Protein AF-A0A419KPL0-F1 (afdb_monomer_lite)

pLDDT: mean 74.18, std 14.16, range [38.75, 90.88]

Foldseek 3Di:
DPPPPQQAAPQDRVDGCQQAPNPPRHGDDLVSSLVVQLVCCCVVVVDDSVVSNVVSVVCSCVDPVNPDPD

Structure (mmCIF, N/CA/C/O backbone):
data_AF-A0A419KPL0-F1
#
_entry.id   AF-A0A419KPL0-F1
#
loop_
_atom_site.group_PDB
_atom_site.id
_atom_site.type_symbol
_atom_site.label_atom_id
_atom_site.label_alt_id
_atom_site.label_comp_id
_atom_site.label_asym_id
_atom_site.label_entity_id
_atom_site.label_seq_id
_atom_site.pdbx_PDB_ins_code
_atom_site.Cartn_x
_atom_site.Cartn_y
_atom_site.Cartn_z
_atom_site.occupancy
_atom_site.B_iso_or_equiv
_atom_site.auth_seq_id
_atom_site.auth_comp_id
_atom_site.auth_asym_id
_atom_site.auth_atom_id
_atom_site.pdbx_PDB_model_num
ATOM 1 N N . MET A 1 1 ? 5.296 -17.001 4.445 1.00 39.84 1 MET A N 1
ATOM 2 C CA . MET A 1 1 ? 4.027 -17.110 3.696 1.00 39.84 1 MET A CA 1
ATOM 3 C C . MET A 1 1 ? 4.402 -17.072 2.226 1.00 39.84 1 MET A C 1
ATOM 5 O O . MET A 1 1 ? 5.184 -16.187 1.892 1.00 39.84 1 MET A O 1
ATOM 9 N N . PRO A 1 2 ? 3.986 -18.035 1.389 1.00 39.25 2 PRO A N 1
ATOM 10 C CA . PRO A 1 2 ? 4.250 -17.943 -0.038 1.00 39.25 2 PRO A CA 1
ATOM 11 C C . PRO A 1 2 ? 3.451 -16.748 -0.557 1.00 39.25 2 PRO A C 1
ATOM 13 O O . PRO A 1 2 ? 2.234 -16.715 -0.414 1.00 39.25 2 PRO A O 1
ATOM 16 N N . LEU A 1 3 ? 4.142 -15.721 -1.046 1.00 47.66 3 LEU A N 1
ATOM 17 C CA . LEU A 1 3 ? 3.495 -14.661 -1.807 1.00 47.66 3 LEU A CA 1
ATOM 18 C C . LEU A 1 3 ? 3.067 -15.322 -3.113 1.00 47.66 3 LEU A C 1
ATOM 20 O O . LEU A 1 3 ? 3.929 -15.667 -3.918 1.00 47.66 3 LEU A O 1
ATOM 24 N N . ASP A 1 4 ? 1.769 -15.579 -3.280 1.00 52.12 4 ASP A N 1
ATOM 25 C CA . ASP A 1 4 ? 1.216 -16.026 -4.554 1.00 52.12 4 ASP A CA 1
ATOM 26 C C . ASP A 1 4 ? 1.796 -15.161 -5.677 1.00 52.12 4 ASP A C 1
ATOM 28 O O . ASP A 1 4 ? 1.837 -13.933 -5.553 1.00 52.12 4 ASP A O 1
ATOM 32 N N . GLU A 1 5 ? 2.197 -15.788 -6.782 1.00 53.09 5 GLU A N 1
ATOM 33 C CA . GLU A 1 5 ? 2.744 -15.149 -7.994 1.00 53.09 5 GLU A CA 1
ATOM 34 C C . GLU A 1 5 ? 1.836 -14.017 -8.530 1.00 53.09 5 GLU A C 1
ATOM 36 O O . GLU A 1 5 ? 2.261 -13.144 -9.275 1.00 53.09 5 GLU A 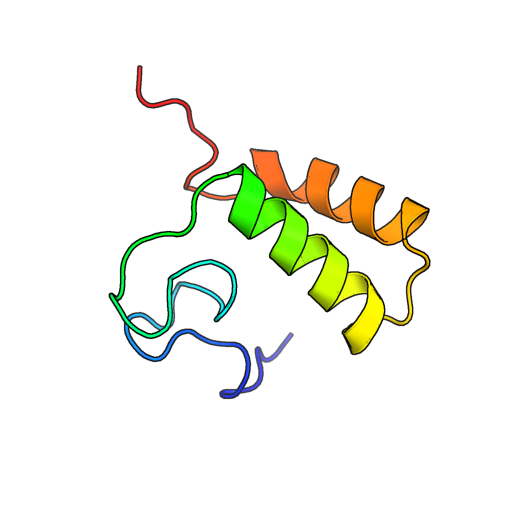O 1
ATOM 41 N N . LYS A 1 6 ? 0.567 -13.995 -8.095 1.00 61.28 6 LYS A N 1
ATOM 42 C CA . LYS A 1 6 ? -0.437 -12.962 -8.388 1.00 61.28 6 LYS A CA 1
ATOM 43 C C . LYS A 1 6 ? -0.303 -11.677 -7.563 1.00 61.28 6 LYS A C 1
ATOM 45 O O . LYS A 1 6 ? -0.981 -10.701 -7.865 1.00 61.28 6 LYS A O 1
ATOM 50 N N . THR A 1 7 ? 0.501 -11.676 -6.504 1.00 67.44 7 THR A N 1
ATOM 51 C CA . THR A 1 7 ? 0.657 -10.546 -5.567 1.00 67.44 7 THR A CA 1
ATOM 52 C C . THR A 1 7 ? 2.027 -9.881 -5.652 1.00 67.44 7 THR A C 1
ATOM 54 O O . THR A 1 7 ? 2.246 -8.832 -5.042 1.00 67.44 7 THR A O 1
ATOM 57 N N . THR A 1 8 ? 2.938 -10.455 -6.436 1.00 71.19 8 THR A N 1
ATOM 58 C CA . THR A 1 8 ? 4.273 -9.928 -6.720 1.00 71.19 8 THR A CA 1
ATOM 59 C C . THR A 1 8 ? 4.251 -9.046 -7.965 1.00 71.19 8 THR A C 1
ATOM 61 O O . THR A 1 8 ? 3.507 -9.296 -8.909 1.00 71.19 8 THR A O 1
ATOM 64 N N . SER A 1 9 ? 5.042 -7.976 -7.958 1.00 77.25 9 SER A N 1
ATOM 65 C CA . SER A 1 9 ? 5.142 -7.060 -9.091 1.00 77.25 9 SER A CA 1
ATOM 66 C C . SER A 1 9 ? 5.721 -7.765 -10.318 1.00 77.25 9 SER A C 1
ATOM 68 O O . SER A 1 9 ? 6.688 -8.521 -10.212 1.00 77.25 9 SER A O 1
ATOM 70 N N . LYS A 1 10 ? 5.182 -7.449 -11.501 1.00 79.75 10 LYS A N 1
ATOM 71 C CA . LYS A 1 10 ? 5.668 -7.956 -12.792 1.00 79.75 10 LYS A CA 1
ATOM 72 C C . LYS A 1 10 ? 7.060 -7.434 -13.166 1.00 79.75 10 LYS A C 1
ATOM 74 O O . LYS A 1 10 ? 7.708 -8.001 -14.038 1.00 79.75 10 LYS A O 1
ATOM 79 N N . PHE A 1 11 ? 7.485 -6.325 -12.557 1.00 81.00 11 PHE A N 1
ATOM 80 C CA . PHE A 1 11 ? 8.768 -5.682 -12.845 1.00 81.00 11 PHE A CA 1
ATOM 81 C C . PHE A 1 11 ? 9.877 -6.136 -11.896 1.00 81.00 11 PHE A C 1
ATOM 83 O O . PHE A 1 11 ? 11.016 -6.303 -12.322 1.00 81.00 11 PHE A O 1
ATOM 90 N N . ASP A 1 12 ? 9.563 -6.323 -10.614 1.00 75.25 12 ASP A N 1
ATOM 91 C CA . ASP A 1 12 ? 10.545 -6.696 -9.601 1.00 75.25 12 ASP A CA 1
ATOM 92 C C . ASP A 1 12 ? 9.877 -7.520 -8.495 1.00 75.25 12 ASP A C 1
ATOM 94 O O . ASP A 1 12 ? 9.066 -7.018 -7.715 1.00 75.25 12 ASP A O 1
ATOM 98 N N . GLY A 1 13 ? 10.259 -8.796 -8.402 1.00 73.12 13 GLY A N 1
ATOM 99 C CA . GLY A 1 13 ? 9.705 -9.744 -7.432 1.00 73.12 13 GLY A CA 1
ATOM 100 C C . GLY A 1 13 ? 9.987 -9.400 -5.963 1.00 73.12 13 GLY A C 1
ATOM 101 O O . GLY A 1 13 ? 9.467 -10.068 -5.072 1.00 73.12 13 GLY A O 1
ATOM 102 N N . ARG A 1 14 ? 10.790 -8.366 -5.677 1.00 75.12 14 ARG A N 1
ATOM 103 C CA . ARG A 1 14 ? 10.973 -7.831 -4.317 1.00 75.12 14 ARG A CA 1
ATOM 104 C C . ARG A 1 14 ? 9.800 -6.967 -3.866 1.00 75.12 14 ARG A C 1
ATOM 106 O O . ARG A 1 14 ? 9.638 -6.755 -2.664 1.00 75.12 14 ARG A O 1
ATOM 113 N N . TYR A 1 15 ? 9.008 -6.454 -4.803 1.00 75.25 15 TYR A N 1
ATOM 114 C CA . TYR A 1 15 ? 7.877 -5.581 -4.524 1.00 75.25 15 TYR A CA 1
ATOM 115 C C . TYR A 1 15 ? 6.559 -6.311 -4.756 1.00 75.25 15 TYR A C 1
ATOM 117 O O . TYR A 1 15 ? 6.417 -7.135 -5.656 1.00 75.25 15 TYR A O 1
ATOM 125 N N . CYS A 1 16 ? 5.568 -5.986 -3.933 1.00 77.19 16 CYS A N 1
ATOM 126 C CA . CYS A 1 16 ? 4.198 -6.411 -4.161 1.00 77.19 16 CYS A CA 1
ATOM 127 C C . CYS A 1 16 ? 3.558 -5.615 -5.314 1.00 77.19 16 CYS A C 1
ATOM 129 O O . CYS A 1 16 ? 4.006 -4.508 -5.619 1.00 77.19 16 CYS A O 1
ATOM 131 N N . ILE A 1 17 ? 2.466 -6.113 -5.903 1.00 79.12 17 ILE A N 1
ATOM 132 C CA . ILE A 1 17 ? 1.706 -5.400 -6.954 1.00 79.12 17 ILE A CA 1
ATOM 133 C C . ILE A 1 17 ? 1.195 -4.016 -6.519 1.00 79.12 17 ILE A C 1
ATOM 135 O O . ILE A 1 17 ? 0.911 -3.174 -7.361 1.00 79.12 17 ILE A O 1
ATOM 139 N N . HIS A 1 18 ? 1.083 -3.776 -5.210 1.00 74.56 18 HIS A N 1
ATOM 140 C CA . HIS A 1 18 ? 0.677 -2.490 -4.630 1.00 74.56 18 HIS A CA 1
ATOM 141 C C . HIS A 1 18 ? 1.865 -1.576 -4.293 1.00 74.56 18 HIS A C 1
ATOM 143 O O . HIS A 1 18 ? 1.691 -0.400 -3.993 1.00 74.56 18 HIS A O 1
ATOM 149 N N . CYS A 1 19 ? 3.074 -2.132 -4.292 1.00 76.56 19 CYS A N 1
ATOM 150 C CA . CYS A 1 19 ? 4.306 -1.469 -3.888 1.00 76.56 19 CYS A CA 1
ATOM 151 C C . CYS A 1 19 ? 5.009 -0.809 -5.088 1.00 76.56 19 CYS A C 1
ATOM 153 O O . CYS A 1 19 ? 5.830 0.092 -4.919 1.00 76.56 19 CYS A O 1
ATOM 155 N N . GL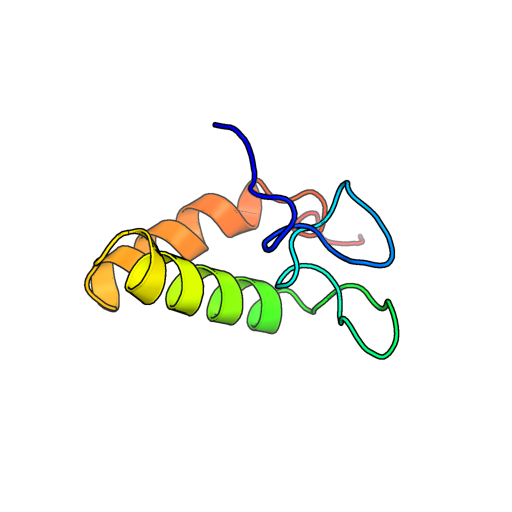N A 1 20 ? 4.692 -1.271 -6.296 1.00 79.75 20 GLN A N 1
ATOM 156 C CA . GLN A 1 20 ? 5.238 -0.795 -7.556 1.00 79.75 20 GLN A CA 1
ATOM 157 C C . GLN A 1 20 ? 4.108 -0.732 -8.580 1.00 79.75 20 GLN A C 1
ATOM 159 O O . GLN A 1 20 ? 3.319 -1.673 -8.685 1.00 79.75 20 GLN A O 1
ATOM 164 N N . ASP A 1 21 ? 4.029 0.361 -9.328 1.00 79.31 21 ASP A N 1
ATOM 165 C CA . ASP A 1 21 ? 3.043 0.527 -10.380 1.00 79.31 21 ASP A CA 1
ATOM 166 C C . ASP A 1 21 ? 3.245 -0.540 -11.461 1.00 79.31 21 ASP A C 1
ATOM 168 O O . ASP A 1 21 ? 4.335 -0.731 -12.005 1.00 79.31 21 ASP A O 1
ATOM 172 N N . GLN A 1 22 ? 2.176 -1.273 -11.761 1.00 80.31 22 GLN A N 1
ATOM 173 C CA . GLN A 1 22 ? 2.218 -2.391 -12.699 1.00 80.31 22 GLN A CA 1
ATOM 174 C C . GLN A 1 22 ? 2.123 -1.940 -14.161 1.00 80.31 22 GLN A C 1
ATOM 176 O O . GLN A 1 22 ? 2.073 -2.793 -15.042 1.00 80.31 22 GLN A O 1
ATOM 181 N N . GLN A 1 23 ? 2.098 -0.644 -14.466 1.00 79.44 23 GLN A N 1
ATOM 182 C CA . GLN A 1 23 ? 2.109 -0.106 -15.828 1.00 79.44 23 GLN A CA 1
ATOM 183 C C . GLN A 1 23 ? 3.425 0.618 -16.130 1.00 79.44 23 GLN A C 1
ATOM 185 O O . GLN A 1 23 ? 4.048 0.306 -17.143 1.00 79.44 23 GLN A O 1
ATOM 190 N N . SER A 1 24 ? 3.875 1.511 -15.246 1.00 80.56 24 SER A N 1
ATOM 191 C CA . SER A 1 24 ? 5.108 2.291 -15.385 1.00 80.56 24 SER A CA 1
ATOM 192 C C . SER A 1 24 ? 6.334 1.630 -14.751 1.00 80.56 24 SER A C 1
ATOM 194 O O . SER A 1 24 ? 7.457 1.911 -15.162 1.00 80.56 24 SER A O 1
ATOM 196 N N . GLY A 1 25 ? 6.146 0.739 -13.772 1.00 74.69 25 GLY A N 1
ATOM 197 C CA .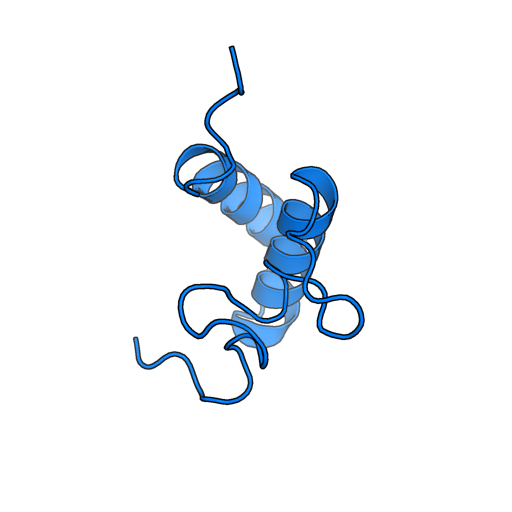 GLY A 1 25 ? 7.246 0.147 -13.006 1.00 74.69 25 GLY A CA 1
ATOM 198 C C . GLY A 1 25 ? 7.831 1.083 -11.948 1.00 74.69 25 GLY A C 1
ATOM 199 O O . GLY A 1 25 ? 8.843 0.750 -11.327 1.00 74.69 25 GLY A O 1
ATOM 200 N N . GLU A 1 26 ? 7.212 2.238 -11.710 1.00 79.44 26 GLU A N 1
ATOM 201 C CA . GLU A 1 26 ? 7.644 3.177 -10.678 1.00 79.44 26 GLU A CA 1
ATOM 202 C C . GLU A 1 26 ? 7.225 2.707 -9.285 1.00 79.44 26 GLU A C 1
ATOM 204 O O . GLU A 1 26 ? 6.194 2.061 -9.105 1.00 79.44 26 GLU A O 1
ATOM 209 N N . LEU A 1 27 ? 8.031 3.019 -8.269 1.00 76.31 27 LEU A N 1
ATOM 210 C CA . LEU A 1 27 ? 7.661 2.715 -6.890 1.00 76.31 27 LEU A CA 1
ATOM 211 C C . LEU A 1 27 ? 6.487 3.591 -6.464 1.00 76.31 27 LEU A C 1
ATOM 213 O O . LEU A 1 27 ? 6.525 4.811 -6.621 1.00 76.31 27 LEU A O 1
ATOM 217 N N . ALA A 1 28 ? 5.463 2.958 -5.898 1.00 76.88 28 ALA A N 1
ATOM 218 C CA . ALA A 1 28 ? 4.291 3.667 -5.418 1.00 76.88 28 ALA A CA 1
ATOM 219 C C . ALA A 1 28 ? 4.670 4.602 -4.256 1.00 76.88 28 ALA A C 1
ATOM 221 O O . ALA A 1 28 ? 5.520 4.286 -3.414 1.00 76.88 28 ALA A O 1
ATOM 222 N N . SER A 1 29 ? 4.024 5.767 -4.203 1.00 79.12 29 SER A N 1
ATOM 223 C CA . SER A 1 29 ? 4.236 6.725 -3.116 1.00 79.12 29 SER A CA 1
ATOM 224 C C . SER A 1 29 ? 3.769 6.150 -1.779 1.00 79.12 29 SER A C 1
ATOM 226 O O . SER A 1 29 ? 2.913 5.269 -1.729 1.00 79.12 29 SER A O 1
ATOM 228 N N . LYS A 1 30 ? 4.288 6.684 -0.667 1.00 77.19 30 LYS A N 1
ATOM 229 C CA . LYS A 1 30 ? 3.957 6.223 0.693 1.00 77.19 30 LYS A CA 1
ATOM 230 C C . LYS A 1 30 ? 2.439 6.121 0.935 1.00 77.19 30 LYS A C 1
ATOM 232 O O . LYS A 1 30 ? 1.982 5.163 1.549 1.00 77.19 30 LYS A O 1
ATOM 237 N N . GLU A 1 31 ? 1.671 7.076 0.418 1.00 80.19 31 GLU A N 1
ATOM 238 C CA . GLU A 1 31 ? 0.205 7.093 0.500 1.00 80.19 31 GLU A CA 1
ATOM 239 C C . GLU A 1 31 ? -0.448 5.993 -0.349 1.00 80.19 31 GLU A C 1
ATOM 241 O O . GLU A 1 31 ? -1.289 5.257 0.159 1.00 80.19 31 GLU A O 1
ATOM 246 N N . GLN A 1 32 ? 0.002 5.791 -1.590 1.00 78.56 32 GLN A N 1
ATOM 247 C CA . GLN A 1 32 ? -0.502 4.724 -2.465 1.00 78.56 32 GLN A CA 1
ATOM 248 C C . GLN A 1 32 ? -0.205 3.330 -1.903 1.00 78.56 32 GLN A C 1
ATOM 250 O O . GLN A 1 32 ? -1.065 2.450 -1.927 1.00 78.56 32 GLN A O 1
ATOM 255 N N . VAL A 1 33 ? 0.991 3.128 -1.342 1.00 79.81 33 VAL A N 1
ATOM 256 C CA . VAL A 1 33 ? 1.350 1.864 -0.684 1.00 79.81 33 VAL A CA 1
ATOM 257 C C . VAL A 1 33 ? 0.482 1.634 0.553 1.00 79.81 33 VAL A C 1
ATOM 259 O O . VAL A 1 33 ? 0.057 0.502 0.798 1.00 79.81 33 VAL A O 1
ATOM 262 N N . ARG A 1 34 ? 0.169 2.692 1.316 1.00 84.38 34 ARG A N 1
ATOM 263 C CA . ARG A 1 34 ? -0.744 2.615 2.464 1.00 84.38 34 ARG A CA 1
ATOM 264 C C . ARG A 1 34 ? -2.147 2.202 2.018 1.00 84.38 34 ARG A C 1
ATOM 266 O O . ARG A 1 34 ? -2.690 1.252 2.573 1.00 84.38 34 ARG A O 1
ATOM 273 N N . GLU A 1 35 ? -2.712 2.852 1.004 1.00 84.62 35 GLU A N 1
ATOM 274 C CA . GLU A 1 35 ? -4.039 2.509 0.473 1.00 84.62 35 GLU A CA 1
ATOM 275 C C . GLU A 1 35 ? -4.096 1.091 -0.102 1.00 84.62 35 GLU A C 1
ATOM 277 O O . GLU A 1 35 ? -5.025 0.338 0.200 1.00 84.62 35 GLU A O 1
ATOM 282 N N . GLY A 1 36 ? -3.074 0.684 -0.857 1.00 82.12 36 GLY A N 1
ATOM 283 C CA . GLY A 1 36 ? -2.954 -0.680 -1.366 1.00 82.12 36 GLY A CA 1
ATOM 284 C C . GLY A 1 36 ? -2.860 -1.714 -0.243 1.00 82.12 36 GLY A C 1
ATOM 285 O O . GLY A 1 36 ? -3.510 -2.755 -0.309 1.00 82.12 36 GLY A O 1
ATOM 286 N N . SER A 1 37 ? -2.136 -1.399 0.834 1.00 82.56 37 SER A N 1
ATOM 287 C CA . SER A 1 37 ? -2.041 -2.258 2.023 1.00 82.56 37 SER A CA 1
ATOM 288 C C . SER A 1 37 ? -3.383 -2.387 2.750 1.00 82.56 37 SER A C 1
ATOM 290 O O . SER A 1 37 ? -3.739 -3.484 3.180 1.00 82.56 37 SER A O 1
ATOM 292 N N . ILE A 1 38 ? -4.153 -1.297 2.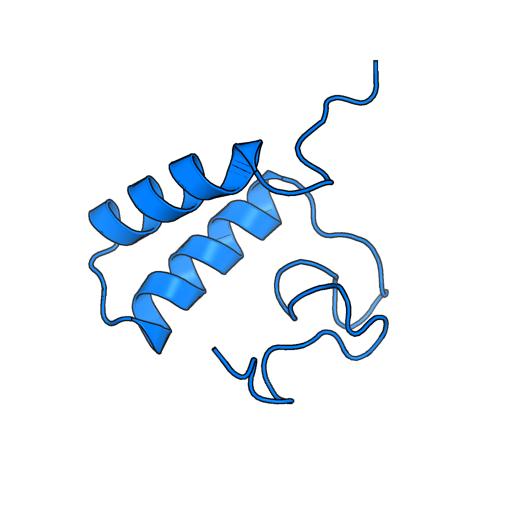852 1.00 87.06 38 ILE A N 1
ATOM 293 C CA . ILE A 1 38 ? -5.502 -1.310 3.440 1.00 87.06 38 ILE A CA 1
ATOM 294 C C . ILE A 1 38 ? -6.429 -2.182 2.593 1.00 87.06 38 ILE A C 1
ATOM 296 O O . ILE A 1 38 ? -7.088 -3.077 3.120 1.00 87.06 38 ILE A O 1
ATOM 300 N N . SER A 1 39 ? -6.449 -1.956 1.278 1.00 84.81 39 SER A N 1
ATOM 301 C CA . SER A 1 39 ? -7.291 -2.712 0.349 1.00 84.81 39 SER A CA 1
ATOM 302 C C . SER A 1 39 ? -6.953 -4.205 0.378 1.00 84.81 39 SER A C 1
ATOM 304 O O . SER A 1 39 ? -7.848 -5.037 0.530 1.00 84.81 39 SER A O 1
ATOM 306 N N . ALA A 1 40 ? -5.661 -4.546 0.372 1.00 82.62 40 ALA A N 1
ATOM 307 C CA . ALA A 1 40 ? -5.199 -5.922 0.484 1.00 82.62 40 ALA A CA 1
ATOM 308 C C . ALA A 1 40 ? -5.584 -6.559 1.829 1.00 82.62 40 ALA A C 1
ATOM 310 O O . ALA A 1 40 ? -6.046 -7.698 1.862 1.00 82.62 40 ALA A O 1
ATOM 311 N N . ALA A 1 41 ? -5.457 -5.842 2.948 1.00 84.94 41 ALA A N 1
ATOM 312 C CA . ALA A 1 41 ? -5.875 -6.356 4.251 1.00 84.94 41 ALA A CA 1
ATOM 313 C C . ALA A 1 41 ? -7.397 -6.570 4.338 1.00 84.94 41 ALA A C 1
ATOM 315 O O . ALA A 1 41 ? -7.847 -7.542 4.946 1.00 84.94 41 ALA A O 1
ATOM 316 N N . MET A 1 42 ? -8.196 -5.722 3.691 1.00 85.75 42 MET A N 1
ATOM 317 C CA . MET A 1 42 ? -9.643 -5.925 3.610 1.00 85.75 42 MET A CA 1
ATOM 318 C C . MET A 1 42 ? -10.004 -7.122 2.719 1.00 85.75 42 MET A C 1
ATOM 320 O O . MET A 1 42 ? -10.806 -7.958 3.124 1.00 85.75 42 MET A O 1
ATOM 324 N N . GLN A 1 43 ? -9.399 -7.241 1.532 1.00 82.12 43 GLN A N 1
ATOM 325 C CA . GLN A 1 43 ? -9.740 -8.285 0.557 1.00 82.12 43 GLN A CA 1
ATOM 326 C C . GLN A 1 43 ? -9.161 -9.663 0.897 1.00 82.12 43 GLN A C 1
ATOM 328 O O . GLN A 1 43 ? -9.873 -10.658 0.804 1.00 82.12 43 GLN A O 1
ATOM 333 N N . PHE A 1 44 ? -7.886 -9.742 1.287 1.00 78.62 44 PHE A N 1
ATOM 334 C CA . PHE A 1 44 ? -7.197 -11.018 1.520 1.00 78.62 44 PHE A CA 1
ATOM 335 C C . PHE A 1 44 ? -7.280 -11.494 2.967 1.00 78.62 44 PHE A C 1
ATOM 337 O O . PHE A 1 44 ? -7.290 -12.697 3.212 1.00 78.62 44 PHE A O 1
ATOM 344 N N . MET A 1 45 ? -7.331 -10.573 3.934 1.00 80.25 45 MET A N 1
ATOM 345 C CA . MET A 1 45 ? -7.417 -10.928 5.356 1.00 80.25 45 MET A CA 1
ATOM 346 C C . MET A 1 45 ? -8.824 -10.747 5.940 1.00 80.25 45 MET A C 1
ATOM 348 O O . MET A 1 45 ? -9.012 -11.017 7.124 1.00 80.25 45 MET A O 1
ATOM 352 N N . GLY A 1 46 ? -9.802 -10.288 5.146 1.00 84.69 46 GLY A N 1
ATOM 353 C CA . GLY A 1 46 ? -11.184 -10.085 5.597 1.00 84.69 46 GLY A CA 1
ATOM 354 C C . GLY A 1 46 ? -11.319 -9.046 6.711 1.00 84.69 46 GLY A C 1
ATOM 355 O O . GLY A 1 46 ? -12.276 -9.092 7.483 1.00 84.69 46 GLY A O 1
ATOM 356 N N . LYS A 1 47 ? -10.336 -8.149 6.850 1.00 85.88 47 LYS A N 1
ATOM 357 C CA . LYS A 1 47 ? -10.290 -7.202 7.963 1.00 85.88 47 LYS A CA 1
ATOM 358 C C . LYS A 1 47 ? -11.207 -6.022 7.730 1.00 85.88 47 LYS A C 1
ATOM 360 O O . LYS A 1 47 ? -11.458 -5.605 6.600 1.00 85.88 47 LYS A O 1
ATOM 365 N N . THR A 1 48 ? -11.671 -5.442 8.828 1.00 90.88 48 THR A N 1
ATOM 366 C CA . THR A 1 48 ? -12.389 -4.172 8.766 1.00 90.88 48 THR A CA 1
ATOM 367 C C . THR A 1 48 ? -11.446 -3.050 8.337 1.00 90.88 48 THR A C 1
ATOM 369 O O . THR A 1 48 ? -10.234 -3.129 8.541 1.00 90.88 48 THR A O 1
ATOM 372 N N . ARG A 1 49 ? -11.997 -1.973 7.763 1.00 86.19 49 ARG A N 1
ATOM 373 C CA . ARG A 1 49 ? -11.204 -0.810 7.333 1.00 86.19 49 ARG A CA 1
ATOM 374 C C . ARG A 1 49 ? -10.312 -0.270 8.457 1.00 86.19 49 ARG A C 1
ATOM 376 O O . ARG A 1 49 ? -9.144 -0.007 8.215 1.00 86.19 49 ARG A O 1
ATOM 383 N N . VAL A 1 50 ? -10.834 -0.191 9.681 1.00 89.38 50 VAL A N 1
ATOM 384 C CA . VAL A 1 50 ? -10.100 0.306 10.858 1.00 89.38 50 VAL A CA 1
ATOM 385 C C . VAL A 1 50 ? -8.902 -0.585 11.196 1.00 89.38 50 VAL A C 1
ATOM 387 O O . VAL A 1 50 ? -7.804 -0.095 11.453 1.00 89.38 50 VAL A O 1
ATOM 390 N N . GLU A 1 51 ? -9.084 -1.905 11.174 1.00 87.44 51 GLU A N 1
ATOM 391 C CA . GLU A 1 51 ? -7.984 -2.841 11.411 1.00 87.44 51 GLU A CA 1
ATOM 392 C C . GLU A 1 51 ? -6.962 -2.809 10.276 1.00 87.44 51 GLU A C 1
ATOM 394 O O . GLU A 1 51 ? -5.759 -2.831 10.531 1.00 87.44 51 GLU A O 1
ATOM 399 N N . ALA A 1 52 ? -7.431 -2.730 9.032 1.00 87.38 52 ALA A N 1
ATOM 400 C CA . ALA A 1 52 ? -6.595 -2.618 7.848 1.00 87.38 52 ALA A CA 1
ATOM 401 C C . ALA A 1 52 ? -5.753 -1.328 7.860 1.00 87.38 52 ALA A C 1
ATOM 403 O O . ALA A 1 52 ? -4.557 -1.382 7.580 1.00 87.38 52 ALA A O 1
ATOM 404 N N . GLU A 1 53 ? -6.337 -0.194 8.261 1.00 88.00 53 GLU A N 1
ATOM 405 C CA . GLU A 1 53 ? -5.635 1.081 8.457 1.00 88.00 53 GLU A CA 1
ATOM 406 C C . GLU A 1 53 ? -4.560 0.977 9.532 1.00 88.00 53 GLU A C 1
ATOM 408 O O . GLU A 1 53 ? -3.421 1.373 9.290 1.00 88.00 53 GLU A O 1
ATOM 413 N N . LYS A 1 54 ? -4.884 0.378 10.683 1.00 89.19 54 LYS A N 1
ATOM 414 C CA . LYS A 1 54 ? -3.908 0.162 11.756 1.00 89.19 54 LYS A CA 1
ATOM 415 C C . LYS A 1 54 ? -2.733 -0.700 11.286 1.00 89.19 54 LYS A C 1
ATOM 417 O O . LYS A 1 54 ? -1.582 -0.362 11.540 1.00 89.19 54 LYS A O 1
ATOM 422 N N . MET A 1 55 ? -3.011 -1.778 10.553 1.00 84.25 55 MET A N 1
ATOM 423 C CA . MET A 1 55 ? -1.972 -2.654 10.005 1.00 84.25 55 MET A CA 1
ATOM 424 C C . MET A 1 55 ? -1.104 -1.970 8.960 1.00 84.25 55 MET A C 1
ATOM 426 O O . MET A 1 55 ? 0.111 -2.171 8.957 1.00 84.25 55 MET A O 1
ATOM 430 N N . ALA A 1 56 ? -1.714 -1.175 8.081 1.00 84.31 56 ALA A N 1
ATOM 431 C CA . ALA A 1 56 ? -0.975 -0.400 7.103 1.00 84.31 56 ALA A CA 1
ATOM 432 C C . ALA A 1 56 ? -0.031 0.573 7.821 1.00 84.31 56 ALA A C 1
ATOM 434 O O . ALA A 1 56 ? 1.167 0.536 7.559 1.00 84.31 56 ALA A O 1
ATOM 435 N N . ASP A 1 57 ? -0.520 1.348 8.794 1.00 84.69 57 ASP A N 1
ATOM 436 C CA . ASP A 1 57 ? 0.303 2.263 9.597 1.00 84.69 57 ASP A CA 1
ATOM 437 C C . ASP A 1 57 ? 1.449 1.559 10.345 1.00 84.69 57 ASP A C 1
ATOM 439 O O . ASP A 1 57 ? 2.566 2.074 10.378 1.00 84.69 57 ASP A O 1
ATOM 443 N N . GLU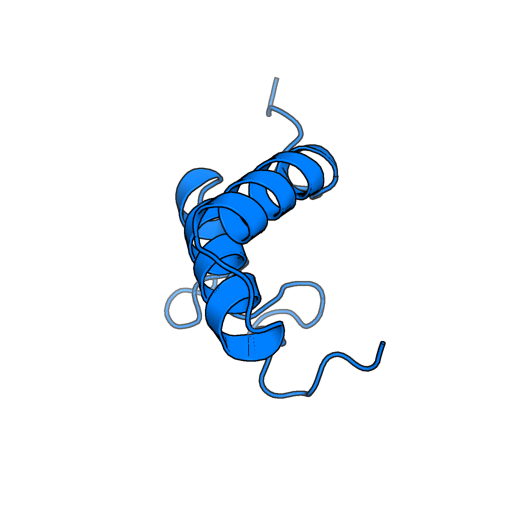 A 1 58 ? 1.230 0.352 10.877 1.00 84.81 58 GLU A N 1
ATOM 444 C CA . GLU A 1 58 ? 2.284 -0.445 11.527 1.00 84.81 58 GLU A CA 1
ATOM 445 C C . GLU A 1 58 ? 3.312 -1.037 10.540 1.00 84.81 58 GLU A C 1
ATOM 447 O O . GLU A 1 58 ? 4.474 -1.256 10.908 1.00 84.81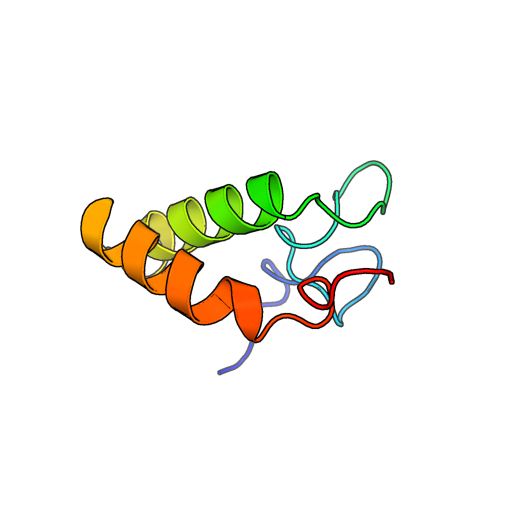 58 GLU A O 1
ATOM 452 N N . MET A 1 59 ? 2.916 -1.308 9.289 1.00 77.75 59 MET A N 1
ATOM 453 C CA . MET A 1 59 ? 3.814 -1.797 8.233 1.00 77.75 59 MET A CA 1
ATOM 454 C C . MET A 1 59 ? 4.589 -0.678 7.537 1.00 77.75 59 MET A C 1
ATOM 456 O O . MET A 1 59 ? 5.756 -0.881 7.196 1.00 77.75 59 MET A O 1
ATOM 460 N N . MET A 1 60 ? 3.992 0.502 7.355 1.00 75.50 60 MET A N 1
ATOM 461 C CA . MET A 1 60 ? 4.604 1.634 6.651 1.00 75.50 60 MET A CA 1
ATOM 462 C C . MET A 1 60 ? 6.035 1.989 7.108 1.00 75.50 60 MET A C 1
ATOM 464 O O . MET A 1 60 ? 6.881 2.205 6.237 1.00 75.50 60 MET A O 1
ATOM 468 N N . PRO A 1 61 ? 6.374 2.046 8.413 1.00 76.38 61 PRO A N 1
ATOM 469 C CA . PRO A 1 61 ? 7.739 2.339 8.858 1.00 76.38 61 PRO A CA 1
ATOM 470 C C . PRO A 1 61 ? 8.717 1.167 8.673 1.00 76.38 61 PRO A C 1
ATOM 472 O O . PRO A 1 61 ? 9.929 1.376 8.713 1.00 76.38 61 PRO A O 1
ATOM 475 N N . LYS A 1 62 ? 8.220 -0.060 8.470 1.00 72.06 62 LYS A N 1
ATOM 476 C CA . LYS A 1 62 ? 9.041 -1.262 8.240 1.00 72.06 62 LYS A CA 1
ATOM 477 C C . LYS A 1 62 ? 9.395 -1.458 6.763 1.00 72.06 62 LYS A C 1
ATOM 479 O O . LYS A 1 62 ? 10.301 -2.230 6.456 1.00 72.06 62 LYS A O 1
ATOM 484 N N . LEU A 1 63 ? 8.703 -0.770 5.854 1.00 66.81 63 LEU A N 1
ATOM 485 C CA . LEU A 1 63 ? 8.971 -0.843 4.422 1.00 66.81 63 LEU A CA 1
ATOM 486 C C . LEU A 1 63 ? 10.245 -0.061 4.052 1.00 66.81 63 LEU A C 1
ATOM 488 O O . LEU A 1 63 ? 10.454 1.053 4.541 1.00 66.81 63 LEU A O 1
ATOM 492 N N . PRO A 1 64 ? 11.089 -0.589 3.145 1.00 57.53 64 PRO A N 1
ATOM 493 C CA . PRO A 1 64 ? 12.371 0.025 2.788 1.00 57.53 64 PRO A CA 1
ATOM 494 C C . PRO A 1 64 ? 12.244 1.404 2.109 1.00 57.53 64 PRO A C 1
ATOM 496 O O . PRO A 1 64 ? 13.213 2.156 2.102 1.00 57.53 64 PRO A O 1
ATOM 499 N N . GLY A 1 65 ? 11.057 1.776 1.610 1.00 56.28 65 GLY A N 1
ATOM 500 C CA . GLY A 1 65 ? 10.742 3.122 1.100 1.00 56.28 65 GLY A CA 1
ATOM 501 C C . GLY A 1 65 ? 10.262 4.125 2.162 1.00 56.28 65 GLY A C 1
ATOM 502 O O . GLY A 1 65 ? 10.072 5.298 1.860 1.00 56.28 65 GLY A O 1
ATOM 503 N N . GLY A 1 66 ? 10.069 3.690 3.414 1.00 46.94 66 GLY A N 1
ATOM 504 C CA . GLY A 1 66 ? 9.659 4.542 4.536 1.00 46.94 66 GLY A CA 1
ATOM 505 C C . GLY A 1 66 ? 10.808 5.326 5.179 1.00 46.94 66 GLY A C 1
ATOM 506 O O . GLY A 1 66 ? 10.562 6.220 5.992 1.00 46.94 66 GLY A O 1
ATOM 507 N N . LYS A 1 67 ? 12.062 5.029 4.811 1.00 40.00 67 LYS A N 1
ATOM 508 C CA . LYS A 1 67 ? 13.213 5.844 5.202 1.00 40.00 67 LYS A CA 1
ATOM 509 C C . LYS A 1 67 ? 13.267 7.077 4.316 1.00 40.00 67 LYS A C 1
ATOM 511 O O . LYS A 1 67 ? 13.831 7.056 3.229 1.00 40.00 67 LYS A O 1
ATOM 516 N N . ASN A 1 68 ? 12.645 8.128 4.840 1.00 41.12 68 ASN A N 1
ATOM 517 C CA . ASN A 1 68 ? 12.947 9.532 4.608 1.00 41.12 68 ASN A CA 1
ATOM 518 C C . ASN A 1 68 ? 14.288 9.709 3.873 1.00 41.12 68 ASN A C 1
ATOM 520 O O . ASN A 1 68 ? 15.353 9.490 4.458 1.00 41.12 68 ASN A O 1
ATOM 524 N N . LYS A 1 69 ? 14.227 10.063 2.587 1.00 38.75 69 LYS A N 1
ATOM 525 C CA . LYS A 1 69 ? 15.385 10.565 1.852 1.00 38.75 69 LYS A CA 1
ATOM 526 C C . LYS A 1 69 ? 15.753 11.882 2.539 1.00 38.75 69 LYS A C 1
ATOM 528 O O . LYS A 1 69 ? 14.991 12.841 2.467 1.00 38.75 69 LYS A O 1
ATOM 533 N N . ARG A 1 70 ? 16.804 11.825 3.356 1.00 39.03 70 ARG A N 1
ATOM 534 C CA . ARG A 1 70 ? 17.406 12.976 4.030 1.00 39.03 70 ARG A CA 1
ATOM 535 C C . ARG A 1 70 ? 18.058 13.890 3.004 1.00 39.03 70 ARG A C 1
ATOM 537 O O . ARG A 1 70 ? 18.558 13.339 1.995 1.00 39.03 70 ARG A O 1
#

Radius of gyration: 12.07 Å; chains: 1; bounding box: 30×31×28 Å

Secondary structure (DSSP, 8-state):
----TTTB-SS-TTSBTTTB-TTT-PBPPHHHHHHHHHHHHHHHH---HHHHHHHHHHHGGGSTT-S---

Sequence (70 aa):
MPLDEKTTSKFDGRYCIHCQDQQSGELASKEQVREGSISAAMQFMGKTRVEAEKMADEMMPKLPGGKNKR